Protein AF-A0A359MZB3-F1 (afdb_monomer_lite)

Foldseek 3Di:
DVVVVLVCCCPVVVDDVLLEAAEECVDPVNVPQQELVSVVVVVVVSCVV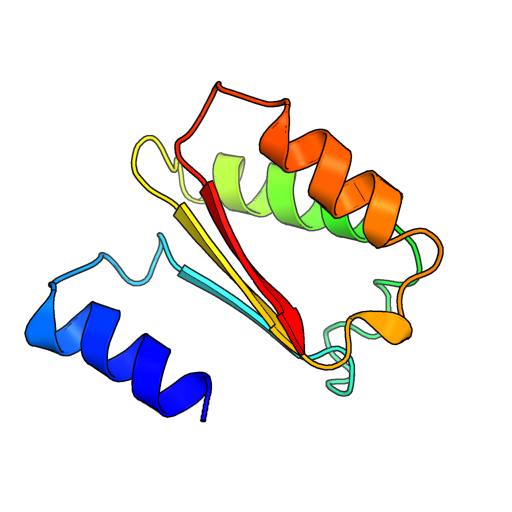SVDQAEHEYEYEPQVSYHPSVVSVVVVVVDPNYNYDYDYD

pLDDT: mean 91.18, std 4.6, range [69.75, 96.25]

Radius of gyration: 12.71 Å; chains: 1; bounding box: 28×30×33 Å

Sequence (89 aa):
MLKQFINSLIQEKKINPKNILYINLEYEDFSFIKTKDDLNTVLNLYIKENKINSKFFIFIDEIQEIAGWEKFINSIRADHTIEVEIYIT

Secondary structure (DSSP, 8-state):
-HHHHHHHHHHTS---GGGEEEEETTSGGGTT--BHHHHHHHHHHHHHHHT--S-EEEEEESGGGSBTHHHHHHHHHH--SS-EEEEE-

Structure (mmCIF, N/CA/C/O backbone):
data_AF-A0A359MZB3-F1
#
_entry.id   AF-A0A359MZB3-F1
#
loop_
_atom_site.group_PDB
_atom_site.id
_atom_site.type_symbol
_atom_site.label_atom_id
_atom_site.label_alt_id
_atom_site.label_comp_id
_atom_site.label_asym_id
_atom_site.label_entity_id
_atom_site.label_seq_id
_atom_site.pdbx_PDB_ins_code
_atom_site.Cartn_x
_atom_site.Cartn_y
_atom_site.Cartn_z
_atom_site.occupancy
_atom_site.B_iso_or_equiv
_atom_site.auth_seq_id
_atom_site.auth_comp_id
_atom_site.auth_asym_id
_atom_site.auth_atom_id
_atom_site.pdbx_PDB_model_num
ATOM 1 N N . MET A 1 1 ? 10.891 -3.423 11.999 1.00 77.38 1 MET A N 1
ATOM 2 C CA . MET A 1 1 ? 10.431 -2.204 12.711 1.00 77.38 1 MET A CA 1
ATOM 3 C C . MET A 1 1 ? 9.084 -1.685 12.203 1.00 77.38 1 MET A C 1
ATOM 5 O O . MET A 1 1 ? 8.261 -1.329 13.036 1.00 77.38 1 MET A O 1
ATOM 9 N N . LEU A 1 2 ? 8.797 -1.732 10.893 1.00 84.94 2 LEU A N 1
ATOM 10 C CA . LEU A 1 2 ? 7.514 -1.278 10.318 1.00 84.94 2 LEU A CA 1
ATOM 11 C C . LEU A 1 2 ? 6.276 -1.914 10.973 1.00 84.94 2 LEU A C 1
ATOM 13 O O . LEU A 1 2 ? 5.357 -1.201 11.359 1.00 84.94 2 LEU A O 1
ATOM 17 N N . LYS A 1 3 ? 6.284 -3.232 11.215 1.00 87.31 3 LYS A N 1
ATOM 18 C CA . LYS A 1 3 ? 5.169 -3.931 11.887 1.00 87.31 3 LYS A CA 1
ATOM 19 C C . LYS A 1 3 ? 4.871 -3.397 13.298 1.00 87.31 3 LYS A C 1
ATOM 21 O O . LYS A 1 3 ? 3.711 -3.304 13.681 1.00 87.31 3 LYS A O 1
ATOM 26 N N . GLN A 1 4 ? 5.896 -3.011 14.065 1.00 89.25 4 GLN A N 1
ATOM 27 C CA . GLN A 1 4 ? 5.693 -2.424 15.399 1.00 89.25 4 GLN A CA 1
ATOM 28 C C . GLN A 1 4 ? 5.075 -1.026 15.304 1.00 89.25 4 GLN A C 1
ATOM 30 O O . GLN A 1 4 ? 4.195 -0.692 16.089 1.00 89.25 4 GLN A O 1
ATOM 35 N N . PHE A 1 5 ? 5.486 -0.238 14.310 1.00 91.94 5 PHE A N 1
ATOM 36 C CA . PHE A 1 5 ? 4.905 1.078 14.067 1.00 91.94 5 PHE A CA 1
ATOM 37 C C . PHE A 1 5 ? 3.455 0.993 13.567 1.00 91.94 5 PHE A C 1
ATOM 39 O O . PHE A 1 5 ? 2.594 1.710 14.062 1.00 91.94 5 PHE A O 1
ATOM 46 N N . ILE A 1 6 ? 3.138 0.053 12.672 1.00 92.88 6 ILE A N 1
ATOM 47 C CA . ILE A 1 6 ? 1.750 -0.232 12.274 1.00 92.88 6 ILE A CA 1
ATOM 48 C C . ILE A 1 6 ? 0.900 -0.577 13.506 1.00 92.88 6 ILE A C 1
ATOM 50 O O . ILE A 1 6 ? -0.198 -0.046 13.675 1.00 92.88 6 ILE A O 1
ATOM 54 N N . ASN A 1 7 ? 1.424 -1.413 14.407 1.00 93.31 7 ASN A N 1
ATOM 55 C CA . ASN A 1 7 ? 0.718 -1.761 15.636 1.00 93.31 7 ASN A CA 1
ATOM 56 C C . ASN A 1 7 ? 0.452 -0.539 16.527 1.00 93.31 7 ASN A C 1
ATOM 58 O O . ASN A 1 7 ? -0.654 -0.431 17.055 1.00 93.31 7 ASN A O 1
ATOM 62 N N . SER A 1 8 ? 1.395 0.401 16.666 1.00 94.06 8 SER A N 1
ATOM 63 C CA . SER A 1 8 ? 1.154 1.621 17.453 1.00 94.06 8 SER A CA 1
ATOM 64 C C . SER A 1 8 ? 0.127 2.548 16.791 1.00 94.06 8 SER A C 1
ATOM 66 O O . SER A 1 8 ? -0.728 3.107 17.481 1.00 94.06 8 SER A O 1
ATOM 68 N N . LEU A 1 9 ? 0.105 2.648 15.455 1.00 92.81 9 LEU A N 1
ATOM 69 C CA . LEU A 1 9 ? -0.944 3.385 14.735 1.00 92.81 9 LEU A CA 1
ATOM 70 C C . LEU A 1 9 ? -2.344 2.829 15.035 1.00 92.81 9 LEU A C 1
ATOM 72 O O . LEU A 1 9 ? -3.282 3.592 15.277 1.00 92.81 9 LEU A O 1
ATOM 76 N N . ILE A 1 10 ? -2.485 1.505 15.061 1.00 93.81 10 ILE A N 1
ATOM 77 C CA . ILE A 1 10 ? -3.771 0.851 15.326 1.00 93.81 10 ILE A CA 1
ATOM 78 C C . ILE A 1 10 ? -4.147 0.963 16.809 1.00 93.81 10 ILE A C 1
ATOM 80 O O . ILE A 1 10 ? -5.271 1.337 17.149 1.00 93.81 10 ILE A O 1
ATOM 84 N N . GLN A 1 11 ? -3.225 0.633 17.714 1.00 94.38 11 GLN A N 1
ATOM 85 C CA . GLN A 1 11 ? -3.540 0.490 19.136 1.00 94.38 11 GLN A CA 1
ATOM 86 C C . GLN A 1 11 ? -3.596 1.827 19.872 1.00 94.38 11 GLN A C 1
ATOM 88 O O . GLN A 1 11 ? -4.523 2.043 20.662 1.00 94.38 11 GLN A O 1
ATOM 93 N N . GLU A 1 12 ? -2.644 2.719 19.600 1.00 94.62 12 GLU A N 1
ATOM 94 C CA . GLU A 1 12 ? -2.487 3.991 20.309 1.00 94.62 12 GLU A CA 1
ATOM 95 C C . GLU A 1 12 ? -3.244 5.109 19.594 1.00 94.62 12 GLU A C 1
ATOM 97 O O . GLU A 1 12 ? -4.049 5.800 20.214 1.00 94.62 12 GLU A O 1
ATOM 102 N N . LYS A 1 13 ? -3.054 5.247 18.273 1.00 90.88 13 LYS A N 1
ATOM 103 C CA . LYS A 1 13 ? -3.704 6.308 17.480 1.00 90.88 13 LYS A CA 1
ATOM 104 C C . LYS A 1 13 ? -5.103 5.948 16.974 1.00 90.88 13 LYS A C 1
ATOM 106 O O . LYS A 1 13 ? -5.746 6.788 16.350 1.00 90.88 13 LYS A O 1
ATOM 111 N N . LYS A 1 14 ? -5.580 4.725 17.241 1.00 91.88 14 LYS A N 1
ATOM 112 C CA . LYS A 1 14 ? -6.911 4.227 16.841 1.00 91.88 14 LYS A CA 1
ATOM 113 C C . LYS A 1 14 ? -7.195 4.374 15.341 1.00 91.88 14 LYS A C 1
ATOM 115 O O . LYS A 1 14 ? -8.344 4.560 14.943 1.00 91.88 14 LYS A O 1
ATOM 120 N N . ILE A 1 15 ? -6.160 4.272 14.504 1.00 92.44 15 ILE A N 1
ATOM 121 C CA . ILE A 1 15 ? -6.333 4.264 13.051 1.00 92.44 15 ILE A CA 1
ATOM 122 C C . ILE A 1 15 ? -7.059 2.980 12.651 1.00 92.44 15 ILE A C 1
ATOM 124 O O . ILE A 1 15 ? -6.718 1.888 13.108 1.00 92.44 15 ILE A O 1
ATOM 128 N N . ASN A 1 16 ? -8.073 3.114 11.794 1.00 93.06 16 ASN A N 1
ATOM 129 C CA . ASN A 1 16 ? -8.782 1.965 11.249 1.00 93.06 16 ASN A CA 1
ATOM 130 C C . ASN A 1 16 ? -7.790 1.101 10.450 1.00 93.06 16 ASN A C 1
ATOM 132 O O . ASN A 1 16 ? -7.166 1.630 9.532 1.00 93.06 16 ASN A O 1
ATOM 136 N N . PRO A 1 17 ? -7.658 -0.208 10.728 1.00 92.44 17 PRO A N 1
ATOM 137 C CA . PRO A 1 17 ? -6.767 -1.084 9.968 1.00 92.44 17 PRO A CA 1
ATOM 138 C C . PRO A 1 17 ? -7.004 -1.046 8.453 1.00 92.44 17 PRO A C 1
ATOM 140 O O . PRO A 1 17 ? -6.059 -1.193 7.692 1.00 92.44 17 PRO A O 1
ATOM 143 N N . LYS A 1 18 ? -8.236 -0.773 7.994 1.00 93.69 18 LYS A N 1
ATOM 144 C CA . LYS A 1 18 ? -8.538 -0.601 6.561 1.00 93.69 18 LYS A CA 1
ATOM 145 C C . LYS A 1 18 ? -7.814 0.585 5.927 1.00 93.69 18 LYS A C 1
ATOM 147 O O . LYS A 1 18 ? -7.543 0.563 4.734 1.00 93.69 18 LYS A O 1
ATOM 152 N N . ASN A 1 19 ? -7.473 1.596 6.720 1.00 93.94 19 ASN A N 1
ATOM 153 C CA . ASN A 1 19 ? -6.711 2.761 6.288 1.00 93.94 19 ASN A CA 1
ATOM 154 C C . ASN A 1 19 ? -5.195 2.507 6.279 1.00 93.94 19 ASN A C 1
ATOM 156 O O . ASN A 1 19 ? -4.427 3.451 6.109 1.00 93.94 19 ASN A O 1
ATOM 160 N N . ILE A 1 20 ? -4.754 1.268 6.498 1.00 94.75 20 ILE A N 1
ATOM 161 C CA . ILE A 1 20 ? -3.346 0.892 6.489 1.00 94.75 20 ILE A CA 1
ATOM 162 C C . ILE A 1 20 ? -3.154 -0.207 5.447 1.00 94.75 20 ILE A C 1
ATOM 164 O O . ILE A 1 20 ? -3.772 -1.264 5.529 1.00 94.75 20 ILE A O 1
ATOM 168 N N . LEU A 1 21 ? -2.275 0.038 4.481 1.00 94.12 21 LEU A N 1
ATOM 169 C CA . LEU A 1 21 ? -1.817 -0.948 3.510 1.00 94.12 21 LEU A CA 1
ATOM 170 C C . LEU A 1 21 ? -0.353 -1.272 3.789 1.00 94.12 21 LEU A C 1
ATOM 172 O O . LEU A 1 21 ? 0.483 -0.374 3.842 1.00 94.12 21 LEU A O 1
ATOM 176 N N . TYR A 1 22 ? -0.055 -2.558 3.964 1.00 94.69 22 TYR A N 1
ATOM 177 C CA . TYR A 1 22 ? 1.306 -3.072 4.093 1.00 94.69 22 TYR A CA 1
ATOM 178 C C . TYR A 1 22 ? 1.583 -4.057 2.962 1.00 94.69 22 TYR A C 1
ATOM 180 O O . TYR A 1 22 ? 0.868 -5.048 2.819 1.00 94.69 22 TYR A O 1
ATOM 188 N N . ILE A 1 23 ? 2.620 -3.773 2.181 1.00 93.50 23 ILE A N 1
ATOM 189 C CA . ILE A 1 23 ? 3.117 -4.612 1.094 1.00 93.50 23 ILE A CA 1
ATOM 190 C C . ILE A 1 23 ? 4.572 -4.937 1.419 1.00 93.50 23 ILE A C 1
ATOM 192 O O . ILE A 1 23 ? 5.357 -4.036 1.694 1.00 93.50 23 ILE A O 1
ATOM 196 N N . ASN A 1 24 ? 4.935 -6.213 1.390 1.00 93.44 24 ASN A N 1
ATOM 197 C CA . ASN A 1 24 ? 6.327 -6.646 1.448 1.00 93.44 24 ASN A CA 1
ATOM 198 C C . ASN A 1 24 ? 6.610 -7.433 0.170 1.00 93.44 24 ASN A C 1
ATOM 200 O O . ASN A 1 24 ? 5.973 -8.457 -0.069 1.00 93.44 24 ASN A O 1
ATOM 204 N N . LEU A 1 25 ? 7.515 -6.927 -0.665 1.00 93.12 25 LEU A N 1
ATOM 205 C CA . LEU A 1 25 ? 7.716 -7.448 -2.017 1.00 93.12 25 LEU A CA 1
ATOM 206 C C . LEU A 1 25 ? 8.504 -8.767 -2.072 1.00 93.12 25 LEU A C 1
ATOM 208 O O . LEU A 1 25 ? 8.559 -9.383 -3.135 1.00 93.12 25 LEU A O 1
ATOM 212 N N . GLU A 1 26 ? 9.030 -9.254 -0.942 1.00 89.50 26 GLU A N 1
ATOM 213 C CA . GLU A 1 26 ? 9.568 -10.617 -0.838 1.00 89.50 26 GLU A CA 1
ATOM 214 C C . GLU A 1 26 ? 8.460 -11.676 -0.745 1.00 89.50 26 GLU A C 1
ATOM 216 O O . GLU A 1 26 ? 8.708 -12.855 -0.999 1.00 89.50 26 GLU A O 1
ATOM 221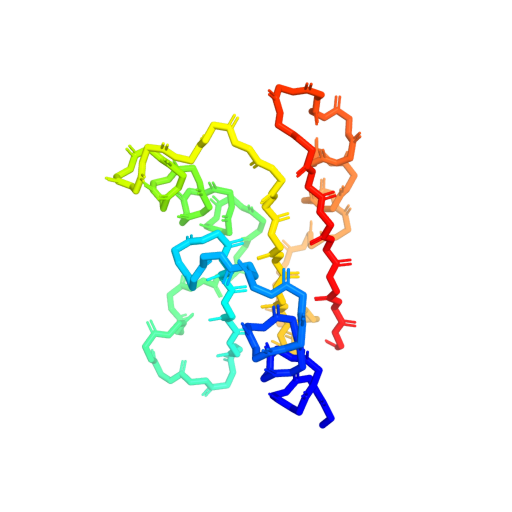 N N . TYR A 1 27 ? 7.237 -11.295 -0.359 1.00 91.12 27 TYR A N 1
ATOM 222 C CA . TYR A 1 27 ? 6.137 -12.251 -0.251 1.00 91.12 27 TYR A CA 1
ATOM 223 C C . TYR A 1 27 ? 5.640 -12.656 -1.638 1.00 91.12 27 TYR A C 1
ATOM 225 O O . TYR A 1 27 ? 5.3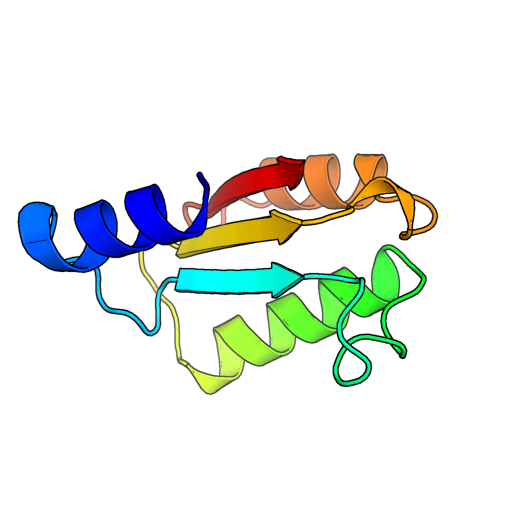40 -11.814 -2.486 1.00 91.12 27 TYR A O 1
ATOM 233 N N . GLU A 1 28 ? 5.490 -13.966 -1.847 1.00 88.31 28 GLU A N 1
ATOM 234 C CA . GLU A 1 28 ? 5.055 -14.541 -3.127 1.00 88.31 28 GLU A CA 1
ATOM 235 C C . GLU A 1 28 ? 3.713 -13.973 -3.603 1.00 88.31 28 GLU A C 1
ATOM 237 O O . GLU A 1 28 ? 3.538 -13.737 -4.801 1.00 88.31 28 GLU A O 1
ATOM 242 N N . ASP A 1 29 ? 2.812 -13.658 -2.667 1.00 88.81 29 ASP A N 1
ATOM 243 C CA . ASP A 1 29 ? 1.514 -13.034 -2.936 1.00 88.81 29 ASP A CA 1
ATOM 244 C C . ASP A 1 29 ? 1.639 -11.705 -3.698 1.00 88.81 29 ASP A C 1
ATOM 246 O O . ASP A 1 29 ? 0.731 -11.350 -4.441 1.00 88.81 29 ASP A O 1
ATOM 250 N N . PHE A 1 30 ? 2.759 -10.983 -3.561 1.00 91.50 30 PHE A N 1
ATOM 251 C CA . PHE A 1 30 ? 3.019 -9.705 -4.234 1.00 91.50 30 PHE A CA 1
ATOM 252 C C . PHE A 1 30 ? 4.014 -9.816 -5.393 1.00 91.50 30 PHE A C 1
ATOM 254 O O . PHE A 1 30 ? 4.378 -8.806 -5.994 1.00 91.50 30 PHE A O 1
ATOM 261 N N . SER A 1 31 ? 4.415 -11.033 -5.767 1.00 89.69 31 SER A N 1
ATOM 262 C CA . SER A 1 31 ? 5.385 -11.272 -6.843 1.00 89.69 31 SER A CA 1
ATOM 263 C C . SER A 1 31 ? 4.956 -10.706 -8.202 1.00 89.69 31 SER A C 1
ATOM 265 O O . SER A 1 31 ? 5.813 -10.428 -9.039 1.00 89.69 31 SER A O 1
ATOM 267 N N . PHE A 1 32 ? 3.655 -10.495 -8.421 1.00 92.38 32 PHE A N 1
ATOM 268 C CA . PHE A 1 32 ? 3.111 -9.882 -9.634 1.00 92.38 32 PHE A CA 1
ATOM 269 C C . PHE A 1 32 ? 3.375 -8.371 -9.728 1.00 92.38 32 PHE A C 1
ATOM 271 O O . PHE A 1 32 ? 3.304 -7.808 -10.818 1.00 92.38 32 PHE A O 1
ATOM 278 N N . ILE A 1 33 ? 3.673 -7.706 -8.610 1.00 94.69 33 ILE A N 1
ATOM 279 C CA . ILE A 1 33 ? 3.960 -6.275 -8.571 1.00 94.69 33 ILE A CA 1
ATOM 280 C C . ILE A 1 33 ? 5.427 -6.088 -8.954 1.00 94.69 33 ILE A C 1
ATOM 282 O O . ILE A 1 33 ? 6.316 -6.364 -8.152 1.00 94.69 33 ILE A O 1
ATOM 286 N N . LYS A 1 34 ? 5.692 -5.638 -10.184 1.00 93.88 34 LYS A N 1
ATOM 287 C CA . LYS A 1 34 ? 7.065 -5.430 -10.686 1.00 93.88 34 LYS A CA 1
ATOM 288 C C . LYS A 1 34 ? 7.332 -4.000 -11.133 1.00 93.88 34 LYS A C 1
ATOM 290 O O . LYS A 1 34 ? 8.485 -3.592 -11.268 1.00 93.88 34 LYS A O 1
ATOM 295 N N . THR A 1 35 ? 6.283 -3.222 -11.366 1.00 96.19 35 THR A N 1
ATOM 296 C CA . THR A 1 35 ? 6.383 -1.870 -11.913 1.00 96.19 35 THR A CA 1
ATOM 297 C C . THR A 1 35 ? 5.573 -0.863 -11.105 1.00 96.19 35 THR A C 1
ATOM 299 O O . THR A 1 35 ? 4.644 -1.207 -10.370 1.00 96.19 35 THR A O 1
ATOM 302 N N . LYS A 1 36 ? 5.893 0.423 -11.284 1.00 94.12 36 LYS A N 1
ATOM 303 C CA . LYS A 1 36 ? 5.087 1.527 -10.742 1.00 94.12 36 LYS A CA 1
ATOM 304 C C . LYS A 1 36 ? 3.604 1.447 -11.126 1.00 94.12 36 LYS A C 1
ATOM 306 O O . LYS A 1 36 ? 2.760 1.937 -10.382 1.00 94.12 36 LYS A O 1
ATOM 311 N N . ASP A 1 37 ? 3.290 0.880 -12.290 1.00 94.56 37 ASP A N 1
ATOM 312 C CA . ASP A 1 37 ? 1.924 0.822 -12.807 1.00 94.56 37 ASP A CA 1
ATOM 313 C C . ASP A 1 37 ? 1.136 -0.311 -12.132 1.00 94.56 37 ASP A C 1
ATOM 315 O O . ASP A 1 37 ? -0.047 -0.133 -11.827 1.00 94.56 37 ASP A O 1
ATOM 319 N N . ASP A 1 38 ? 1.811 -1.407 -11.768 1.00 95.25 38 ASP A N 1
ATOM 320 C CA . ASP A 1 38 ? 1.237 -2.467 -10.931 1.00 95.25 38 ASP A CA 1
ATOM 321 C C . ASP A 1 38 ? 0.923 -1.938 -9.527 1.00 95.25 38 ASP A C 1
ATOM 323 O O . ASP A 1 38 ? -0.202 -2.089 -9.048 1.00 95.25 38 ASP A O 1
ATOM 327 N N . LEU A 1 39 ? 1.877 -1.236 -8.895 1.00 93.25 39 LEU A N 1
ATOM 328 C CA . LEU A 1 39 ? 1.663 -0.597 -7.589 1.00 93.25 39 LEU A CA 1
ATOM 329 C C . LEU A 1 39 ? 0.495 0.397 -7.625 1.00 93.25 39 LEU A C 1
ATOM 331 O O . LEU A 1 39 ? -0.365 0.364 -6.745 1.00 93.25 39 LEU A O 1
ATOM 335 N N . ASN A 1 40 ? 0.434 1.256 -8.648 1.00 92.69 40 ASN A N 1
ATOM 336 C CA . ASN A 1 40 ? -0.680 2.191 -8.836 1.00 92.69 40 ASN A CA 1
ATOM 337 C C . ASN A 1 40 ? -2.018 1.462 -8.962 1.00 92.69 40 ASN A C 1
ATOM 339 O O . ASN A 1 40 ? -3.018 1.894 -8.389 1.00 92.69 40 ASN A O 1
ATOM 343 N N . THR A 1 41 ? -2.046 0.352 -9.696 1.00 93.62 41 THR A N 1
ATOM 344 C CA . THR A 1 41 ? -3.262 -0.441 -9.888 1.00 93.62 41 THR A CA 1
ATOM 345 C C . THR A 1 41 ? -3.731 -1.050 -8.570 1.00 93.62 41 THR A C 1
ATOM 347 O O . THR A 1 41 ? -4.888 -0.863 -8.194 1.00 93.62 41 THR A O 1
ATOM 350 N N . VAL A 1 42 ? -2.832 -1.707 -7.830 1.00 93.38 42 VAL A N 1
ATOM 351 C CA . VAL A 1 42 ? -3.131 -2.303 -6.516 1.00 93.38 42 VAL A CA 1
ATOM 352 C C . VAL A 1 42 ? -3.635 -1.246 -5.539 1.00 93.38 42 VAL A C 1
ATOM 354 O O . VAL A 1 42 ? -4.660 -1.441 -4.887 1.00 93.38 42 VAL A O 1
ATOM 357 N N . LEU A 1 43 ? -2.957 -0.100 -5.478 1.00 91.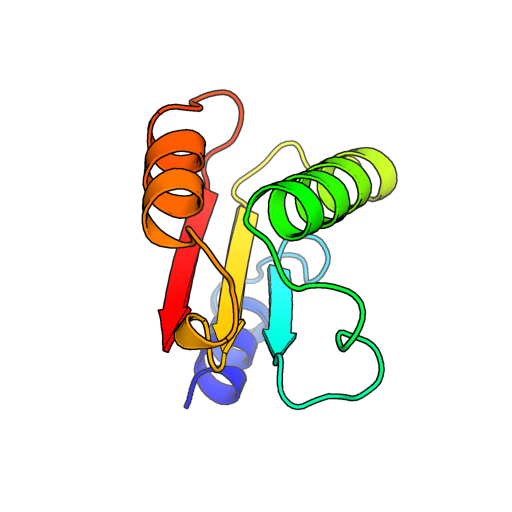38 43 LEU A N 1
ATOM 358 C CA . LEU A 1 43 ? -3.327 1.003 -4.601 1.00 91.38 43 LEU A CA 1
ATOM 359 C C . LEU A 1 43 ? -4.733 1.537 -4.906 1.00 91.38 43 LEU A C 1
ATOM 361 O O . LEU A 1 43 ? -5.570 1.647 -4.007 1.00 91.38 43 LEU A O 1
ATOM 365 N N . ASN A 1 44 ? -5.007 1.841 -6.174 1.00 90.69 44 ASN A N 1
ATOM 366 C CA . ASN A 1 44 ? -6.294 2.392 -6.594 1.00 90.69 44 ASN A CA 1
ATOM 367 C C . ASN A 1 44 ? -7.444 1.410 -6.349 1.00 90.69 44 ASN A C 1
ATOM 369 O O . ASN A 1 44 ? -8.525 1.818 -5.915 1.00 90.69 44 ASN A O 1
ATOM 373 N N . LEU A 1 45 ? -7.214 0.115 -6.592 1.00 93.00 45 LEU A N 1
ATOM 374 C CA . LEU A 1 45 ? -8.182 -0.934 -6.278 1.00 93.00 45 LEU A CA 1
ATOM 375 C C . LEU A 1 45 ? -8.450 -0.997 -4.774 1.00 93.00 45 LEU A C 1
ATOM 377 O O . LEU A 1 45 ? -9.608 -0.936 -4.364 1.00 93.00 45 LEU A O 1
ATOM 381 N N . TYR A 1 46 ? -7.400 -1.015 -3.952 1.00 93.12 46 TYR A N 1
ATOM 382 C CA . TYR A 1 46 ? -7.530 -1.090 -2.500 1.00 93.12 46 TYR A CA 1
ATOM 383 C C . TYR A 1 46 ? -8.318 0.095 -1.919 1.00 93.12 46 TYR A C 1
ATOM 385 O O . TYR A 1 46 ? -9.243 -0.110 -1.128 1.00 93.12 46 TYR A O 1
ATOM 393 N N . ILE A 1 47 ? -8.003 1.326 -2.344 1.00 89.94 47 ILE A N 1
ATOM 394 C CA . ILE A 1 47 ? -8.713 2.549 -1.928 1.00 89.94 47 ILE A CA 1
ATOM 395 C C . ILE A 1 47 ? -10.194 2.470 -2.309 1.00 89.94 47 ILE A C 1
ATOM 397 O O . ILE A 1 47 ? -11.069 2.761 -1.485 1.00 89.94 47 ILE A O 1
ATOM 401 N N . LYS A 1 48 ? -10.485 2.052 -3.546 1.00 90.75 48 LYS A N 1
ATOM 402 C CA . LYS A 1 48 ? -11.848 1.969 -4.078 1.00 90.75 48 LYS A CA 1
ATOM 403 C C . LYS A 1 48 ? -12.681 0.905 -3.364 1.00 90.75 48 LYS A C 1
ATOM 405 O O . LYS A 1 48 ? -13.814 1.186 -2.974 1.00 90.75 48 LYS A O 1
ATOM 410 N N . GLU A 1 49 ? -12.141 -0.297 -3.180 1.00 93.19 49 GLU A N 1
ATOM 411 C CA . GLU A 1 49 ? -12.846 -1.418 -2.547 1.00 93.19 49 GLU A CA 1
ATOM 412 C C . GLU A 1 49 ? -13.113 -1.167 -1.062 1.00 93.19 49 GLU A C 1
ATOM 414 O O . GLU A 1 49 ? -14.209 -1.443 -0.567 1.00 93.19 49 GLU A O 1
ATOM 419 N N . ASN A 1 50 ? -12.152 -0.561 -0.360 1.00 90.69 50 ASN A N 1
ATOM 420 C CA . ASN A 1 50 ? -12.286 -0.242 1.060 1.00 90.69 50 ASN A CA 1
ATOM 421 C C . ASN A 1 50 ? -12.970 1.108 1.325 1.00 90.69 50 ASN A C 1
ATOM 423 O O . ASN A 1 50 ? -13.202 1.443 2.488 1.00 90.69 50 ASN A O 1
ATOM 427 N N . LYS A 1 51 ? -13.338 1.851 0.269 1.00 89.31 51 LYS A N 1
ATOM 428 C CA . LYS A 1 51 ? -13.987 3.174 0.328 1.00 89.31 51 LYS A CA 1
ATOM 429 C C . LYS A 1 51 ? -13.239 4.148 1.243 1.00 89.31 51 LYS A C 1
ATOM 431 O O . LYS A 1 51 ? -13.839 4.811 2.090 1.00 89.31 51 LYS A O 1
ATOM 436 N N . ILE A 1 52 ? -11.921 4.203 1.085 1.00 87.69 52 ILE A N 1
ATOM 437 C CA . ILE A 1 52 ? -11.051 5.032 1.918 1.00 87.69 52 ILE A CA 1
ATOM 438 C C . ILE A 1 52 ? -11.270 6.498 1.541 1.00 87.69 52 ILE A C 1
ATOM 440 O O . ILE A 1 52 ? -11.085 6.889 0.395 1.00 87.69 52 ILE A O 1
ATOM 444 N N . ASN A 1 53 ? -11.706 7.300 2.510 1.00 84.25 53 ASN A N 1
ATOM 445 C CA . ASN A 1 53 ? -12.057 8.716 2.345 1.00 84.25 53 ASN A CA 1
ATOM 446 C C . ASN A 1 53 ? -11.372 9.619 3.387 1.00 84.25 53 ASN A C 1
ATOM 448 O O . ASN A 1 53 ? -11.791 10.748 3.627 1.00 84.25 53 ASN A O 1
ATOM 452 N N . SER A 1 54 ? -10.366 9.079 4.064 1.00 86.56 54 SER A N 1
ATOM 453 C CA . SER A 1 54 ? -9.630 9.704 5.159 1.00 86.56 54 SER A CA 1
ATOM 454 C C . SER A 1 54 ? -8.159 9.324 5.048 1.00 86.56 54 SER A C 1
ATOM 456 O O . SER A 1 54 ? -7.783 8.570 4.149 1.00 86.56 54 SER A O 1
ATOM 458 N N . LYS A 1 55 ? -7.337 9.849 5.961 1.00 90.19 55 LYS A N 1
ATOM 459 C CA . LYS A 1 55 ? -5.893 9.629 5.977 1.00 90.19 55 LYS A CA 1
ATOM 460 C C . LYS A 1 55 ? -5.532 8.157 5.778 1.00 90.19 55 LYS A C 1
ATOM 462 O O . LYS A 1 55 ? -6.037 7.288 6.498 1.00 90.19 55 LYS A O 1
ATOM 467 N N . PHE A 1 56 ? -4.671 7.909 4.798 1.00 92.69 56 PHE A N 1
ATOM 468 C CA . PHE A 1 56 ? -4.294 6.583 4.342 1.00 92.69 56 PHE A CA 1
ATOM 469 C C . PHE A 1 56 ? -2.794 6.356 4.515 1.00 92.69 56 PHE A C 1
ATOM 471 O O . PHE A 1 56 ? -1.980 7.178 4.100 1.00 92.69 56 PHE A O 1
ATOM 478 N N . PHE A 1 57 ? -2.429 5.244 5.144 1.00 94.38 57 PHE A N 1
ATOM 479 C CA . PHE A 1 57 ? -1.044 4.893 5.430 1.00 94.38 57 PHE A CA 1
ATOM 480 C C . PHE A 1 57 ? -0.605 3.749 4.525 1.00 94.38 57 PHE A C 1
ATOM 482 O O . PHE A 1 57 ? -1.235 2.692 4.505 1.00 94.38 57 PHE A O 1
ATOM 489 N N . ILE A 1 58 ? 0.497 3.950 3.812 1.00 93.81 58 ILE 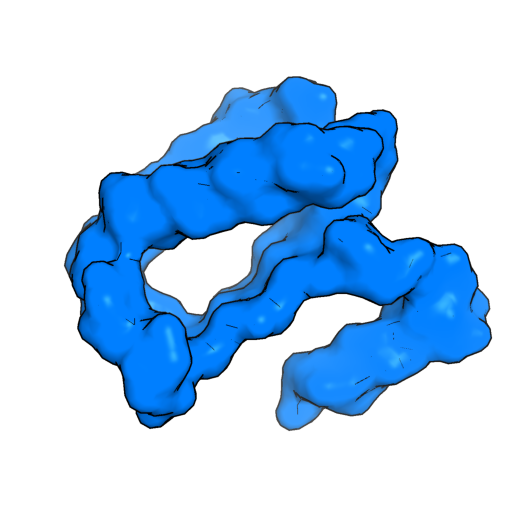A N 1
ATOM 490 C CA . ILE A 1 58 ? 1.081 2.963 2.910 1.00 93.81 58 ILE A CA 1
ATOM 491 C C . ILE A 1 58 ? 2.471 2.609 3.421 1.00 93.81 58 ILE A C 1
ATOM 493 O O . ILE A 1 58 ? 3.315 3.479 3.622 1.00 93.81 58 ILE A O 1
ATOM 497 N N . PHE A 1 59 ? 2.709 1.322 3.603 1.00 95.44 59 PHE A N 1
ATOM 498 C CA . PHE A 1 59 ? 3.986 0.762 4.007 1.00 95.44 59 PHE A CA 1
ATOM 499 C C . PHE A 1 59 ? 4.443 -0.213 2.928 1.00 95.44 59 PHE A C 1
ATOM 501 O O . PHE A 1 59 ? 3.738 -1.188 2.665 1.00 95.44 59 PHE A O 1
ATOM 508 N N . ILE A 1 60 ? 5.594 0.045 2.308 1.00 94.38 60 ILE A N 1
ATOM 509 C CA . ILE A 1 60 ? 6.169 -0.838 1.287 1.00 94.38 60 ILE A CA 1
ATOM 510 C C . ILE A 1 60 ? 7.574 -1.245 1.718 1.00 94.38 60 ILE A C 1
ATOM 512 O O . ILE A 1 60 ? 8.441 -0.392 1.867 1.00 94.38 60 ILE A O 1
ATOM 516 N N . ASP A 1 61 ? 7.765 -2.539 1.931 1.00 94.44 61 ASP A N 1
ATOM 517 C CA . ASP A 1 61 ? 9.066 -3.167 2.173 1.00 94.44 61 ASP A CA 1
ATOM 518 C C . ASP A 1 61 ? 9.698 -3.596 0.845 1.00 94.44 61 ASP A C 1
ATOM 520 O O . ASP A 1 61 ? 8.979 -4.102 -0.027 1.00 94.44 61 ASP A O 1
ATOM 524 N N . GLU A 1 62 ? 11.020 -3.453 0.733 1.00 93.88 62 GLU A N 1
ATOM 525 C CA . GLU A 1 62 ? 11.826 -3.818 -0.442 1.00 93.88 62 GLU A CA 1
ATOM 526 C C . GLU A 1 62 ? 11.399 -3.066 -1.715 1.00 93.88 62 GLU A C 1
ATOM 528 O O . GLU A 1 62 ? 11.274 -3.634 -2.804 1.00 93.88 62 GLU A O 1
ATOM 533 N N . ILE A 1 63 ? 11.148 -1.756 -1.593 1.00 93.94 63 ILE A N 1
ATOM 534 C CA . ILE A 1 63 ? 10.607 -0.928 -2.688 1.00 93.94 63 ILE A CA 1
ATOM 535 C C . ILE A 1 63 ? 11.491 -0.937 -3.946 1.00 93.94 63 ILE A C 1
ATOM 537 O O . ILE A 1 63 ? 10.995 -0.728 -5.057 1.00 93.94 63 ILE A O 1
ATOM 541 N N . GLN A 1 64 ? 12.795 -1.184 -3.788 1.00 93.56 64 GLN A N 1
ATOM 542 C CA . GLN A 1 64 ? 13.756 -1.240 -4.886 1.00 93.56 64 GLN A CA 1
ATOM 543 C C . GLN A 1 64 ? 13.482 -2.371 -5.886 1.00 93.56 64 GLN A C 1
ATOM 545 O O . GLN A 1 64 ? 13.935 -2.272 -7.026 1.00 93.56 64 GLN A O 1
ATOM 550 N N . GLU A 1 65 ? 12.699 -3.387 -5.508 1.00 93.50 65 GLU A N 1
ATOM 551 C CA . GLU A 1 65 ? 12.246 -4.446 -6.420 1.00 93.50 65 GLU A CA 1
ATOM 552 C C . GLU A 1 65 ? 11.292 -3.919 -7.507 1.00 93.50 65 GLU A C 1
ATOM 554 O O . GLU A 1 65 ? 11.063 -4.579 -8.524 1.00 93.50 65 GLU A O 1
ATOM 559 N N . ILE A 1 66 ? 10.740 -2.711 -7.327 1.00 94.88 66 ILE A N 1
ATOM 560 C CA . ILE A 1 66 ? 9.801 -2.105 -8.269 1.00 94.88 66 ILE A CA 1
ATOM 561 C C . ILE A 1 66 ? 10.499 -1.164 -9.241 1.00 94.88 66 ILE A C 1
ATOM 563 O O . ILE A 1 66 ? 11.011 -0.096 -8.892 1.00 94.88 66 ILE A O 1
ATOM 567 N N . ALA A 1 67 ? 10.384 -1.483 -10.527 1.00 96.25 67 ALA A N 1
ATOM 568 C CA . ALA A 1 67 ? 10.848 -0.608 -11.587 1.00 96.25 67 ALA A CA 1
ATOM 569 C C . ALA A 1 67 ? 10.077 0.728 -11.590 1.00 96.25 67 ALA A C 1
ATOM 571 O O . ALA A 1 67 ? 8.858 0.785 -11.792 1.00 96.25 67 ALA A O 1
ATOM 572 N N . GLY A 1 68 ? 10.812 1.832 -11.419 1.00 94.94 68 GLY A N 1
ATOM 573 C CA . GLY A 1 68 ? 10.264 3.189 -11.482 1.00 94.94 68 GLY A CA 1
ATOM 574 C C . GLY A 1 68 ? 9.514 3.642 -10.226 1.00 94.94 68 GLY A C 1
ATOM 575 O O . GLY A 1 68 ? 8.698 4.564 -10.325 1.00 94.94 68 GLY A O 1
ATOM 576 N N . TRP A 1 69 ? 9.783 3.033 -9.068 1.00 95.25 69 TRP A N 1
ATOM 577 C CA . TRP A 1 69 ? 9.129 3.355 -7.796 1.00 95.25 69 TRP A CA 1
ATOM 578 C C . TRP A 1 69 ? 9.212 4.843 -7.406 1.00 95.25 69 TRP A C 1
ATOM 580 O O . TRP A 1 69 ? 8.255 5.394 -6.871 1.00 95.25 69 TRP A O 1
ATOM 590 N N . GLU A 1 70 ? 10.289 5.555 -7.744 1.00 94.69 70 GLU A N 1
ATOM 591 C CA . GLU A 1 70 ? 10.414 6.990 -7.433 1.00 94.69 70 GLU A CA 1
ATOM 592 C C . GLU A 1 70 ? 9.314 7.822 -8.110 1.00 94.69 70 GLU A C 1
ATOM 594 O O . GLU A 1 70 ? 8.739 8.737 -7.517 1.00 94.69 70 GLU A O 1
ATOM 599 N N . LYS A 1 71 ? 8.967 7.475 -9.359 1.00 93.81 71 LYS A N 1
ATOM 600 C CA . LYS A 1 71 ? 7.881 8.137 -10.097 1.00 93.81 71 LYS A CA 1
ATOM 601 C C . LYS A 1 71 ? 6.523 7.843 -9.470 1.00 93.81 71 LYS A C 1
ATOM 603 O O . LYS A 1 71 ? 5.663 8.717 -9.491 1.00 93.81 71 LYS A O 1
ATOM 608 N N . PHE A 1 72 ? 6.339 6.646 -8.914 1.00 92.12 72 PHE A N 1
ATOM 609 C CA . PHE A 1 72 ? 5.138 6.286 -8.160 1.00 92.12 72 PHE A CA 1
ATOM 610 C C . PHE A 1 72 ? 4.982 7.172 -6.918 1.00 92.12 72 PHE A C 1
ATOM 612 O O . PHE A 1 72 ? 3.955 7.828 -6.766 1.00 92.12 72 PHE A O 1
ATOM 619 N N . ILE A 1 73 ? 6.031 7.290 -6.097 1.00 91.25 73 ILE A N 1
ATOM 620 C CA . ILE A 1 73 ? 6.015 8.142 -4.897 1.00 91.25 73 ILE 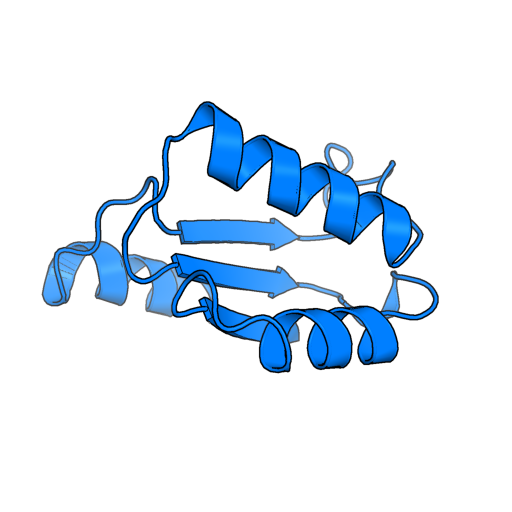A CA 1
ATOM 621 C C . ILE A 1 73 ? 5.736 9.605 -5.255 1.00 91.25 73 ILE A C 1
ATOM 623 O O . ILE A 1 73 ? 4.910 10.254 -4.613 1.00 91.25 73 ILE A O 1
ATOM 627 N N . ASN A 1 74 ? 6.385 10.118 -6.303 1.00 90.94 74 ASN A N 1
ATOM 628 C CA . ASN A 1 74 ? 6.157 11.485 -6.770 1.00 90.94 74 ASN A CA 1
ATOM 629 C C . ASN A 1 74 ? 4.723 11.696 -7.266 1.00 90.94 74 ASN A C 1
ATOM 631 O O . ASN A 1 74 ? 4.125 12.727 -6.970 1.00 90.94 74 ASN A O 1
ATOM 635 N N . SER A 1 75 ? 4.161 10.717 -7.980 1.00 88.56 75 SER A N 1
ATOM 636 C CA . SER A 1 75 ? 2.777 10.769 -8.452 1.00 88.56 75 SER A CA 1
ATOM 637 C C . SER A 1 75 ? 1.788 10.820 -7.292 1.00 88.56 75 SER A C 1
ATOM 639 O O . SER A 1 75 ? 0.882 11.644 -7.320 1.00 88.56 75 SER A O 1
ATOM 641 N N . ILE A 1 76 ? 1.970 9.988 -6.260 1.00 87.19 76 ILE A N 1
ATOM 642 C CA . ILE A 1 76 ? 1.059 9.977 -5.108 1.00 87.19 76 ILE A CA 1
ATOM 643 C C . ILE A 1 76 ? 1.160 11.271 -4.312 1.00 87.19 76 ILE A C 1
ATOM 645 O O . ILE A 1 76 ? 0.146 11.811 -3.899 1.00 87.19 76 ILE A O 1
ATOM 649 N N . ARG A 1 77 ? 2.366 11.806 -4.109 1.00 83.94 77 ARG A N 1
ATOM 650 C CA . ARG A 1 77 ? 2.533 13.072 -3.378 1.00 83.94 77 ARG A CA 1
ATOM 651 C C . ARG A 1 77 ? 1.898 14.267 -4.091 1.00 83.94 77 ARG A C 1
ATOM 653 O O . ARG A 1 77 ? 1.525 15.227 -3.423 1.00 83.94 77 ARG A O 1
ATOM 660 N N . ALA A 1 78 ? 1.826 14.223 -5.421 1.00 84.62 78 ALA A N 1
ATOM 661 C CA . ALA A 1 78 ? 1.151 15.235 -6.227 1.00 84.62 78 ALA A CA 1
ATOM 662 C C . ALA A 1 78 ? -0.376 15.053 -6.252 1.00 84.62 78 ALA A C 1
ATOM 664 O O . ALA A 1 78 ? -1.104 16.005 -6.535 1.00 84.62 78 ALA A O 1
ATOM 665 N N . ASP A 1 79 ? -0.864 13.844 -5.968 1.00 80.19 79 ASP A N 1
ATOM 666 C CA . ASP A 1 79 ? -2.285 13.568 -5.825 1.00 80.19 79 ASP A CA 1
ATOM 667 C C . ASP A 1 79 ? -2.768 14.028 -4.440 1.00 80.19 79 ASP A C 1
ATOM 669 O O . ASP A 1 79 ? -2.379 13.504 -3.399 1.00 80.19 79 ASP A O 1
ATOM 673 N N . HIS A 1 80 ? -3.619 15.052 -4.425 1.00 69.75 80 HIS A N 1
ATOM 674 C CA . HIS A 1 80 ? -4.170 15.643 -3.204 1.00 69.75 80 HIS A CA 1
ATOM 675 C C . HIS A 1 80 ? -5.611 15.198 -2.921 1.00 69.75 80 HIS A C 1
ATOM 677 O O . HIS A 1 80 ? -6.301 15.823 -2.116 1.00 69.75 80 HIS A O 1
ATOM 683 N N . THR A 1 81 ? -6.097 14.147 -3.588 1.00 77.00 81 THR A N 1
ATOM 684 C CA . THR A 1 81 ? -7.465 13.645 -3.381 1.00 77.00 81 THR A CA 1
ATOM 685 C C . THR A 1 81 ? -7.660 13.014 -2.005 1.00 77.00 81 THR A C 1
ATOM 687 O O . THR A 1 81 ? -8.742 13.123 -1.427 1.00 77.00 81 THR A O 1
ATOM 690 N N . ILE A 1 82 ? -6.617 12.380 -1.463 1.00 76.94 82 ILE A N 1
ATOM 691 C CA . ILE A 1 82 ? -6.602 11.748 -0.142 1.00 76.94 82 ILE A CA 1
ATOM 692 C C . ILE A 1 82 ? -5.275 12.098 0.536 1.00 76.94 82 ILE A C 1
ATOM 694 O O . ILE A 1 82 ? -4.226 12.120 -0.100 1.00 76.94 82 ILE A O 1
ATOM 698 N N . GLU A 1 83 ? -5.305 12.367 1.841 1.00 88.25 83 GLU A N 1
ATOM 699 C CA . GLU A 1 83 ? -4.077 12.536 2.620 1.00 88.25 83 GLU A CA 1
ATOM 700 C C . GLU A 1 83 ? -3.365 11.180 2.743 1.00 88.25 83 GLU A C 1
ATOM 702 O O . GLU A 1 83 ? -3.833 10.293 3.461 1.00 88.25 83 GLU A O 1
ATOM 707 N N . VAL A 1 84 ? -2.248 11.009 2.033 1.00 90.06 84 VAL A N 1
ATOM 708 C CA . VAL A 1 84 ? -1.471 9.763 2.027 1.00 90.06 84 VAL A CA 1
ATOM 709 C C . VAL A 1 84 ? -0.129 9.953 2.732 1.00 90.06 84 VAL A C 1
ATOM 711 O O . VAL A 1 84 ? 0.655 10.831 2.374 1.00 90.06 84 VAL A O 1
ATOM 714 N N . GLU A 1 85 ? 0.172 9.084 3.697 1.00 92.38 85 GLU A N 1
ATOM 715 C CA . GLU A 1 85 ? 1.508 8.945 4.284 1.00 92.38 85 GLU A CA 1
ATOM 716 C C . GLU A 1 85 ? 2.150 7.636 3.822 1.00 92.38 85 GLU A C 1
ATOM 718 O O . GLU A 1 85 ? 1.610 6.556 4.056 1.00 92.38 85 GLU A O 1
ATOM 723 N N . ILE A 1 86 ? 3.311 7.736 3.168 1.00 92.06 86 ILE A N 1
ATOM 724 C CA . ILE A 1 86 ? 4.038 6.583 2.629 1.00 92.06 86 ILE A CA 1
ATOM 725 C C . ILE A 1 86 ? 5.346 6.389 3.388 1.00 92.06 86 ILE A C 1
ATOM 727 O O . ILE A 1 86 ? 6.139 7.323 3.522 1.00 92.06 86 ILE A O 1
ATOM 731 N N . TYR A 1 87 ? 5.588 5.153 3.805 1.00 93.94 87 TYR A N 1
ATOM 732 C CA . TYR A 1 87 ? 6.829 4.679 4.396 1.00 93.94 87 TYR A CA 1
ATOM 733 C C . TYR A 1 87 ? 7.391 3.569 3.513 1.00 93.94 87 TYR A C 1
ATOM 735 O O . TYR A 1 87 ? 6.684 2.611 3.198 1.00 93.94 87 TYR A O 1
ATOM 743 N N . ILE A 1 88 ? 8.651 3.712 3.116 1.00 92.88 88 ILE A N 1
ATOM 744 C CA . ILE A 1 88 ? 9.360 2.750 2.272 1.00 92.88 88 ILE A CA 1
ATOM 745 C C . ILE A 1 88 ? 10.670 2.335 2.936 1.00 92.88 88 ILE A C 1
ATOM 747 O O . ILE A 1 88 ? 11.271 3.148 3.650 1.00 92.88 88 ILE A O 1
ATOM 751 N N . THR A 1 89 ? 11.088 1.098 2.695 1.00 91.06 89 THR A N 1
ATOM 752 C CA . THR A 1 89 ? 12.384 0.534 3.092 1.00 91.06 89 THR A CA 1
ATOM 753 C C . THR A 1 89 ? 13.076 -0.111 1.911 1.00 91.06 89 THR A C 1
ATOM 755 O O . THR A 1 89 ? 12.359 -0.603 1.005 1.00 91.06 89 THR A O 1
#